Protein AF-A0A941RBM0-F1 (afdb_monomer_lite)

Sequence (111 aa):
MRKLFNLLSICCILVIPITTFAWTYYLQQDLGVQGLVHLCKYSNGKVYTVNAINLCPLSIEDSAQGFGQGQGFLQGEYQDGMTKVCVYDVMGENKAIRLPSTLLCPLNPTF

Foldseek 3Di:
DDDDDDDDDPPPPPPDPPPDDFDKWFFPDFPADDPQWTWTATPVRDIDTDGNVDGDDRIDTPPPPPDLFAKWAFPDWDDDPQKIWTWTDRPNDIDIDIGGPPDDDDRIDGD

Secondary structure (DSSP, 8-state):
-----------------------EEEEEEEEEEETTEEEEEETTS-EEEEETTSPPPSEEETT--S---SB-EEEEEEEETTEEEEEEEETTEEEEEEEETTSPPPSS-B-

pLDDT: mean 77.98, std 15.68, range [38.78, 95.38]

Radius of gyration: 24.15 Å; chains: 1; bounding box: 85×34×56 Å

Structure (mmCIF, N/CA/C/O backbone):
data_AF-A0A941RBM0-F1
#
_entry.id   AF-A0A941RBM0-F1
#
loop_
_atom_site.group_PDB
_atom_site.id
_atom_site.type_symbol
_atom_site.label_atom_id
_atom_site.label_alt_id
_atom_site.label_comp_id
_atom_site.label_asym_id
_atom_site.label_entity_id
_atom_site.label_seq_id
_atom_site.pdbx_PDB_ins_code
_atom_site.Cartn_x
_atom_site.Cartn_y
_atom_site.Cartn_z
_atom_site.occupancy
_atom_site.B_iso_or_equiv
_atom_site.auth_seq_id
_atom_site.auth_comp_id
_atom_site.auth_asym_id
_atom_site.auth_atom_id
_atom_site.pdbx_PDB_model_num
ATOM 1 N N . MET A 1 1 ? 63.982 -3.505 -41.070 1.00 38.78 1 MET A N 1
ATOM 2 C CA . MET A 1 1 ? 63.874 -2.044 -41.282 1.00 38.78 1 MET A CA 1
ATOM 3 C C . MET A 1 1 ? 62.410 -1.674 -41.487 1.00 38.78 1 MET A C 1
ATOM 5 O O . MET A 1 1 ? 61.813 -2.243 -42.381 1.00 38.78 1 MET A O 1
ATOM 9 N N . ARG A 1 2 ? 61.885 -0.788 -40.616 1.00 44.56 2 ARG A N 1
ATOM 10 C CA . ARG A 1 2 ? 60.795 0.216 -40.774 1.00 44.56 2 ARG A CA 1
ATOM 11 C C . ARG A 1 2 ? 59.677 -0.090 -41.806 1.00 44.56 2 ARG A C 1
ATOM 13 O O . ARG A 1 2 ? 59.969 -0.266 -42.976 1.00 44.56 2 ARG A O 1
ATOM 20 N N . LYS A 1 3 ? 58.380 0.006 -41.486 1.00 43.50 3 LYS A N 1
ATOM 21 C CA . LYS A 1 3 ? 57.718 1.155 -40.840 1.00 43.50 3 LYS A CA 1
ATOM 22 C C . LYS A 1 3 ? 56.435 0.738 -40.094 1.00 43.50 3 LYS A C 1
ATOM 24 O O . LYS A 1 3 ? 55.474 0.287 -40.699 1.00 43.50 3 LYS A O 1
ATOM 29 N N . LEU A 1 4 ? 56.446 0.988 -38.785 1.00 49.12 4 LEU A N 1
ATOM 30 C CA . LEU A 1 4 ? 55.301 1.442 -37.992 1.00 49.12 4 LEU A CA 1
ATOM 31 C C . LEU A 1 4 ? 54.849 2.798 -38.566 1.00 49.12 4 LEU A C 1
ATOM 33 O O . LEU A 1 4 ? 55.725 3.642 -38.728 1.00 49.12 4 LEU A O 1
ATOM 37 N N . PHE A 1 5 ? 53.560 3.036 -38.828 1.00 47.84 5 PHE A N 1
ATOM 38 C CA . PHE A 1 5 ? 52.946 4.367 -38.664 1.00 47.84 5 PHE A CA 1
ATOM 39 C C . PHE A 1 5 ? 51.411 4.271 -38.726 1.00 47.84 5 PHE A C 1
ATOM 41 O O . PHE A 1 5 ? 50.836 4.019 -39.777 1.00 47.84 5 PHE A O 1
ATOM 48 N N . ASN A 1 6 ? 50.795 4.441 -37.554 1.00 43.34 6 ASN A N 1
ATOM 49 C CA . ASN A 1 6 ? 49.512 5.094 -37.286 1.00 43.34 6 ASN A CA 1
ATOM 50 C C . ASN A 1 6 ? 48.572 5.354 -38.472 1.00 43.34 6 ASN A C 1
ATOM 52 O O . ASN A 1 6 ? 48.864 6.229 -39.279 1.00 43.34 6 ASN A O 1
ATOM 56 N N . LEU A 1 7 ? 47.356 4.804 -38.424 1.00 48.31 7 LEU A N 1
ATOM 57 C CA . LEU A 1 7 ? 46.173 5.590 -38.775 1.00 48.31 7 LEU A CA 1
ATOM 58 C C . LEU A 1 7 ? 44.980 5.171 -37.902 1.00 48.31 7 LEU A C 1
ATOM 60 O O . LEU A 1 7 ? 44.365 4.131 -38.092 1.00 48.31 7 LEU A O 1
ATOM 64 N N . LEU A 1 8 ? 44.732 6.031 -36.914 1.00 49.03 8 LEU A N 1
ATOM 65 C CA . LEU A 1 8 ? 43.432 6.411 -36.372 1.00 49.03 8 LEU A CA 1
ATOM 66 C C . LEU A 1 8 ? 42.449 5.294 -35.983 1.00 49.03 8 LEU A C 1
ATOM 68 O O . LEU A 1 8 ? 41.574 4.873 -36.732 1.00 49.03 8 LEU A O 1
ATOM 72 N N . SER A 1 9 ? 42.537 4.963 -34.697 1.00 52.38 9 SER A N 1
ATOM 73 C CA . SER A 1 9 ? 41.404 4.652 -33.830 1.00 52.38 9 SER A CA 1
ATOM 74 C C . SER A 1 9 ? 40.201 5.566 -34.126 1.00 52.38 9 SER A C 1
ATOM 76 O O . SER A 1 9 ? 40.163 6.718 -33.701 1.00 52.38 9 SER A O 1
ATOM 78 N N . ILE A 1 10 ? 39.217 5.044 -34.856 1.00 56.81 10 ILE A N 1
ATOM 79 C CA . ILE A 1 10 ? 37.828 5.512 -34.821 1.00 56.81 10 ILE A CA 1
ATOM 80 C C . ILE A 1 10 ? 37.050 4.380 -34.158 1.00 56.81 10 ILE A C 1
ATOM 82 O O . ILE A 1 10 ? 36.358 3.589 -34.792 1.00 56.81 10 ILE A O 1
ATOM 86 N N . CYS A 1 11 ? 37.248 4.243 -32.848 1.00 51.28 11 CYS A N 1
ATOM 87 C CA . CYS A 1 11 ? 36.354 3.457 -32.018 1.00 51.28 11 CYS A CA 1
ATOM 88 C C . CYS A 1 11 ? 35.095 4.313 -31.828 1.00 51.28 11 CYS A C 1
ATOM 90 O O . CYS A 1 11 ? 35.039 5.156 -30.934 1.00 51.28 11 CYS A O 1
ATOM 92 N N . CYS A 1 12 ? 34.121 4.172 -32.732 1.00 53.50 12 CYS A N 1
ATOM 93 C CA . CYS A 1 12 ? 32.765 4.655 -32.500 1.00 53.50 12 CYS A CA 1
ATOM 94 C C . CYS A 1 12 ? 32.243 3.949 -31.248 1.00 53.50 12 CYS A C 1
ATOM 96 O O . CYS A 1 12 ? 31.777 2.812 -31.312 1.00 53.50 12 CYS A O 1
ATO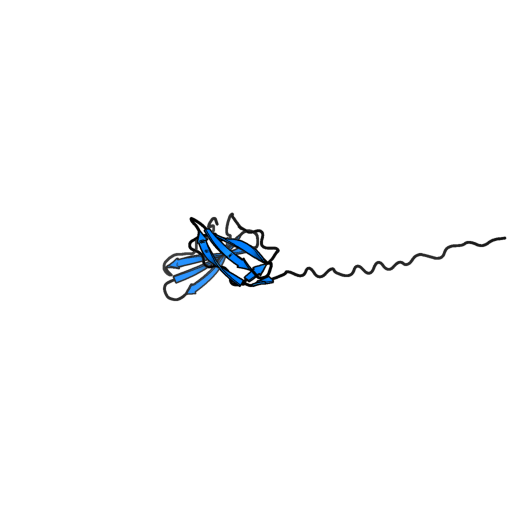M 98 N N . ILE A 1 13 ? 32.352 4.622 -30.104 1.00 61.31 13 ILE A N 1
ATOM 99 C CA . ILE A 1 13 ? 31.659 4.241 -28.881 1.00 61.31 13 ILE A CA 1
ATOM 100 C C . ILE A 1 13 ? 30.171 4.420 -29.189 1.00 61.31 13 ILE A C 1
ATOM 102 O O . ILE A 1 13 ? 29.623 5.516 -29.089 1.00 61.31 13 ILE A O 1
ATOM 106 N N . LEU A 1 14 ? 29.534 3.344 -29.650 1.00 59.69 14 LEU A N 1
ATOM 107 C CA . LEU A 1 14 ? 28.087 3.205 -29.666 1.00 59.69 14 LEU A CA 1
ATOM 108 C C . LEU A 1 14 ? 27.637 3.281 -28.209 1.00 59.69 14 LEU A C 1
ATOM 110 O O . LEU A 1 14 ? 27.713 2.304 -27.466 1.00 59.69 14 LEU A O 1
ATOM 114 N N . VAL A 1 15 ? 27.219 4.471 -27.788 1.00 63.00 15 VAL A N 1
ATOM 115 C CA . VAL A 1 15 ? 26.486 4.662 -26.541 1.00 63.00 15 VAL A CA 1
ATOM 116 C C . VAL A 1 15 ? 25.126 4.006 -26.760 1.00 63.00 15 VAL A C 1
ATOM 118 O O . VAL A 1 15 ? 24.205 4.614 -27.297 1.00 63.00 15 VAL A O 1
ATOM 121 N N . ILE A 1 16 ? 25.030 2.718 -26.439 1.00 67.00 16 ILE A N 1
ATOM 122 C CA . ILE A 1 16 ? 23.753 2.011 -26.412 1.00 67.00 16 ILE A CA 1
ATOM 123 C C . ILE A 1 16 ? 22.958 2.641 -25.260 1.00 67.00 16 ILE A C 1
ATOM 125 O O . ILE A 1 16 ? 23.462 2.649 -24.132 1.00 67.00 16 ILE A O 1
ATOM 129 N N . PRO A 1 17 ? 21.752 3.187 -25.493 1.00 61.69 17 PRO A N 1
ATOM 130 C CA . PRO A 1 17 ? 20.896 3.599 -24.396 1.00 61.69 17 PRO A CA 1
ATOM 131 C C . PRO A 1 17 ? 20.510 2.336 -23.624 1.00 61.69 17 PRO A C 1
ATOM 133 O O . PRO A 1 17 ? 19.759 1.496 -24.116 1.00 61.69 17 PRO A O 1
ATOM 136 N N . ILE A 1 18 ? 21.071 2.174 -22.428 1.00 64.44 18 ILE A N 1
ATOM 137 C CA . ILE A 1 18 ? 20.610 1.178 -21.461 1.00 64.44 18 ILE A CA 1
ATOM 138 C C . ILE A 1 18 ? 19.165 1.546 -21.133 1.00 64.44 18 ILE A C 1
ATOM 140 O O . ILE A 1 18 ? 18.905 2.531 -20.445 1.00 64.44 18 ILE A O 1
ATOM 144 N N . THR A 1 19 ? 18.217 0.796 -21.689 1.00 61.62 19 THR A N 1
ATOM 145 C CA . THR A 1 19 ? 16.803 0.930 -21.358 1.00 61.62 19 THR A CA 1
ATOM 146 C C . THR A 1 19 ? 16.642 0.557 -19.892 1.00 61.62 19 THR A C 1
ATOM 148 O O . THR A 1 19 ? 16.885 -0.584 -19.499 1.00 61.62 19 THR A O 1
ATOM 151 N N . THR A 1 20 ? 16.272 1.526 -19.065 1.00 59.81 20 THR A N 1
ATOM 152 C CA . THR A 1 20 ? 15.900 1.290 -17.673 1.00 59.81 20 THR A CA 1
ATOM 153 C C . THR A 1 20 ? 14.611 0.472 -17.660 1.00 59.81 20 THR A C 1
ATOM 155 O O . THR A 1 20 ? 13.547 0.988 -17.994 1.00 59.81 20 THR A O 1
ATOM 158 N N . PHE A 1 21 ? 14.694 -0.814 -17.322 1.00 65.56 21 PHE A N 1
ATOM 159 C CA . PHE A 1 21 ? 13.511 -1.646 -17.115 1.00 65.56 21 PHE A CA 1
ATOM 160 C C . PHE A 1 21 ? 12.975 -1.385 -15.704 1.00 65.56 21 PHE A C 1
ATOM 162 O O . PHE A 1 21 ? 13.611 -1.765 -14.720 1.00 65.56 21 PHE A O 1
ATOM 169 N N . ALA A 1 22 ? 11.825 -0.718 -15.601 1.00 60.44 22 ALA A N 1
ATOM 170 C CA . ALA A 1 22 ? 11.052 -0.685 -14.365 1.00 60.44 22 ALA A CA 1
ATOM 171 C C . ALA A 1 22 ? 10.392 -2.061 -14.192 1.00 60.44 22 ALA A C 1
ATOM 173 O O . ALA A 1 22 ? 9.519 -2.444 -14.971 1.00 60.44 22 ALA A O 1
ATOM 174 N N . TRP A 1 23 ? 10.862 -2.845 -13.221 1.00 70.44 23 TRP A N 1
ATOM 175 C CA . TRP A 1 23 ? 10.301 -4.164 -12.939 1.00 70.44 23 TRP A CA 1
ATOM 176 C C . TRP A 1 23 ? 9.060 -4.014 -12.065 1.00 70.44 23 TRP A C 1
ATOM 178 O O . TRP A 1 23 ? 9.160 -3.581 -10.918 1.00 70.44 23 TRP A O 1
ATOM 188 N N . THR A 1 24 ? 7.906 -4.382 -12.619 1.00 82.19 24 THR A N 1
ATOM 189 C CA . THR A 1 24 ? 6.635 -4.504 -11.901 1.00 82.19 24 THR A CA 1
ATOM 190 C C . THR A 1 24 ? 6.485 -5.919 -11.345 1.00 82.19 24 THR A C 1
ATOM 192 O O . THR A 1 24 ? 6.616 -6.912 -12.063 1.00 82.19 24 THR A O 1
ATOM 195 N N . TYR A 1 25 ? 6.179 -6.024 -10.056 1.00 86.94 25 TYR A N 1
ATOM 196 C CA . TYR A 1 25 ? 5.904 -7.280 -9.362 1.00 86.94 25 TYR A CA 1
ATOM 197 C C . TYR A 1 25 ? 4.458 -7.331 -8.928 1.00 86.94 25 TYR A C 1
ATOM 199 O O . TYR A 1 25 ? 3.914 -6.327 -8.487 1.00 86.94 25 TYR A O 1
ATOM 207 N N . TYR A 1 26 ? 3.851 -8.508 -9.012 1.00 90.75 26 TYR A N 1
ATOM 208 C CA . TYR A 1 26 ? 2.445 -8.719 -8.694 1.00 90.75 26 TYR A CA 1
ATOM 209 C C . TYR A 1 26 ? 2.285 -9.368 -7.324 1.00 90.75 26 TYR A C 1
ATOM 211 O O . TYR A 1 26 ? 3.157 -10.119 -6.872 1.00 90.75 26 TYR A O 1
ATOM 219 N N . LEU A 1 27 ? 1.172 -9.063 -6.661 1.00 92.94 27 LEU A N 1
ATOM 220 C CA . LEU A 1 27 ? 0.807 -9.663 -5.389 1.00 92.94 27 LEU A CA 1
ATOM 221 C C . LEU A 1 27 ? 0.630 -11.165 -5.584 1.00 92.94 27 LEU A C 1
ATOM 223 O O . LEU A 1 27 ? -0.186 -11.620 -6.382 1.00 92.94 27 LEU A O 1
ATOM 227 N N . GLN A 1 28 ? 1.412 -11.933 -4.844 1.00 95.38 28 GLN A N 1
ATOM 228 C CA . GLN A 1 28 ? 1.348 -13.384 -4.846 1.00 95.38 28 GLN A CA 1
ATOM 229 C C . GLN A 1 28 ? 0.504 -13.888 -3.679 1.00 95.38 28 GLN A C 1
ATOM 231 O O . GLN A 1 28 ? -0.234 -14.860 -3.826 1.00 95.38 28 GLN A O 1
ATOM 236 N N . GLN A 1 29 ? 0.632 -13.255 -2.512 1.00 95.38 29 GLN A N 1
ATOM 237 C CA . GLN A 1 29 ? -0.089 -13.669 -1.319 1.00 95.38 29 GLN A CA 1
ATOM 238 C C . GLN A 1 29 ? -0.286 -12.498 -0.357 1.00 95.38 29 GLN A C 1
ATOM 240 O O . GLN A 1 29 ? 0.669 -11.819 0.017 1.00 95.38 29 GLN A O 1
ATOM 245 N N . ASP A 1 30 ? -1.527 -12.321 0.077 1.00 93.31 30 ASP A N 1
ATOM 246 C CA . ASP A 1 30 ? -1.878 -11.503 1.230 1.00 93.31 30 ASP A CA 1
ATOM 247 C C . ASP A 1 30 ? -1.644 -12.340 2.504 1.00 93.31 30 ASP A C 1
ATOM 249 O O . ASP A 1 30 ? -2.191 -13.437 2.652 1.00 93.31 30 ASP A O 1
ATOM 253 N N . LEU A 1 31 ? -0.742 -11.879 3.374 1.00 93.50 31 LEU A N 1
ATOM 254 C CA . LEU A 1 31 ? -0.364 -12.562 4.617 1.00 93.50 31 LEU A CA 1
ATOM 255 C C . LEU A 1 31 ? -1.140 -12.028 5.834 1.00 93.50 31 LEU A C 1
ATOM 257 O O . LEU A 1 31 ? -0.915 -12.501 6.952 1.00 93.50 31 LEU A O 1
ATOM 261 N N . GLY A 1 32 ? -2.053 -11.078 5.630 1.00 90.38 32 GLY A N 1
ATOM 262 C CA . GLY A 1 32 ? -2.892 -10.500 6.664 1.00 90.38 32 GLY A CA 1
ATOM 263 C C . GLY A 1 32 ? -2.190 -9.471 7.550 1.00 90.38 32 GLY A C 1
ATOM 264 O O . GLY A 1 32 ? -1.016 -9.117 7.387 1.00 90.38 32 GLY A O 1
ATOM 265 N N . VAL A 1 33 ? -2.953 -8.968 8.518 1.00 92.00 33 VAL A N 1
ATOM 266 C CA . VAL A 1 33 ? -2.511 -7.937 9.460 1.00 92.00 33 VAL A CA 1
ATOM 267 C C . VAL A 1 33 ? -1.785 -8.566 10.648 1.00 92.00 33 VAL A C 1
ATOM 269 O O . VAL A 1 33 ? -2.312 -9.449 11.324 1.00 92.00 33 VAL A O 1
ATOM 272 N N . GLN A 1 34 ? -0.585 -8.063 10.938 1.00 87.25 34 GLN A N 1
ATOM 273 C CA . GLN A 1 34 ? 0.198 -8.379 12.128 1.00 87.25 34 GLN A CA 1
ATOM 274 C C . GLN A 1 34 ? 0.474 -7.094 12.916 1.00 87.25 34 GLN A C 1
ATOM 276 O O . GLN A 1 34 ? 1.357 -6.302 12.586 1.00 87.25 34 GLN A O 1
ATOM 281 N N . GLY A 1 35 ? -0.302 -6.870 13.977 1.00 88.44 35 GLY A N 1
ATOM 282 C CA . GLY A 1 35 ? -0.206 -5.651 14.778 1.00 88.44 35 GLY A CA 1
ATOM 283 C C . GLY A 1 35 ? -0.667 -4.419 13.996 1.00 88.44 35 GLY A C 1
ATOM 284 O O . GLY A 1 35 ? -1.838 -4.314 13.648 1.00 88.44 35 GLY A O 1
ATOM 285 N N . LEU A 1 36 ? 0.249 -3.479 13.744 1.00 82.56 36 LEU A N 1
ATOM 286 C CA . LEU A 1 36 ? -0.031 -2.208 13.055 1.00 82.56 36 LEU A CA 1
ATOM 287 C C . LEU A 1 36 ? 0.275 -2.239 11.550 1.00 82.56 36 LEU A C 1
ATOM 289 O O . LEU A 1 36 ? 0.132 -1.220 10.871 1.00 82.56 36 LEU A O 1
ATOM 293 N N . VAL A 1 37 ? 0.685 -3.392 11.018 1.00 81.88 37 VAL A N 1
ATOM 294 C CA . VAL A 1 37 ? 1.062 -3.543 9.610 1.00 81.88 37 VAL A CA 1
ATOM 295 C C . VAL A 1 37 ? 0.326 -4.697 8.945 1.00 81.88 37 VAL A C 1
ATOM 297 O O . VAL A 1 37 ? 0.014 -5.700 9.579 1.00 81.88 37 VAL A O 1
ATOM 300 N N . HIS A 1 38 ? 0.080 -4.557 7.650 1.00 89.62 38 HIS A N 1
ATOM 301 C CA . HIS A 1 38 ? -0.430 -5.598 6.770 1.00 89.62 38 HIS A CA 1
ATOM 302 C C . HIS A 1 38 ? 0.729 -6.137 5.925 1.00 89.62 38 HIS A C 1
ATOM 304 O O . HIS A 1 38 ? 1.488 -5.355 5.347 1.00 89.62 38 HIS A O 1
ATOM 310 N N . LEU A 1 39 ? 0.907 -7.456 5.898 1.00 90.06 39 LEU A N 1
ATOM 311 C CA . LEU A 1 39 ? 2.012 -8.121 5.214 1.00 90.06 39 LEU A CA 1
ATOM 312 C C . LEU A 1 39 ? 1.597 -8.634 3.831 1.00 90.06 39 LEU A C 1
ATOM 314 O O . LEU A 1 39 ? 0.615 -9.356 3.693 1.00 90.06 39 LEU A O 1
ATOM 318 N N . CYS A 1 40 ? 2.393 -8.316 2.811 1.00 92.81 40 CYS A N 1
ATOM 319 C CA . CYS A 1 40 ? 2.076 -8.592 1.411 1.00 92.81 40 CYS A CA 1
ATOM 320 C C . CYS A 1 40 ? 3.268 -9.233 0.701 1.00 92.81 40 CYS A C 1
ATOM 322 O O . CYS A 1 40 ? 4.336 -8.627 0.613 1.00 92.81 40 CYS A O 1
ATOM 324 N N . LYS A 1 41 ? 3.109 -10.444 0.170 1.00 93.69 41 LYS A N 1
ATOM 325 C CA . LYS A 1 41 ? 4.154 -11.166 -0.567 1.00 93.69 41 LYS A CA 1
ATOM 326 C C . LYS A 1 41 ? 3.975 -10.986 -2.069 1.00 93.69 41 LYS A C 1
ATOM 328 O O . LYS A 1 41 ? 2.894 -11.255 -2.588 1.00 93.69 41 LYS A O 1
ATOM 333 N N . TYR A 1 42 ? 5.044 -10.619 -2.768 1.00 91.94 42 TYR A N 1
ATOM 334 C CA . TYR A 1 42 ? 5.024 -10.365 -4.212 1.00 91.94 42 TYR A CA 1
ATOM 335 C C . TYR A 1 42 ? 5.860 -11.376 -4.996 1.00 91.94 42 TYR A C 1
ATOM 337 O O . TYR A 1 42 ? 6.629 -12.155 -4.429 1.00 91.94 42 TYR A O 1
ATOM 345 N N . SER A 1 43 ? 5.719 -11.340 -6.319 1.00 91.44 43 SER A N 1
ATOM 346 C CA . SER A 1 43 ? 6.403 -12.230 -7.261 1.00 91.44 43 SER A CA 1
ATOM 347 C C . SER A 1 43 ? 7.928 -12.093 -7.295 1.00 91.44 43 SER A C 1
ATOM 349 O O . SER A 1 43 ? 8.603 -12.999 -7.776 1.00 91.44 43 SER A O 1
ATOM 351 N N . ASN A 1 44 ? 8.492 -11.020 -6.728 1.00 85.19 44 ASN A N 1
ATOM 352 C CA . ASN A 1 44 ? 9.932 -10.916 -6.462 1.00 85.19 44 ASN A CA 1
ATOM 353 C C . ASN A 1 44 ? 10.392 -11.725 -5.235 1.00 85.19 44 ASN A C 1
ATOM 355 O O . ASN A 1 44 ? 11.561 -11.667 -4.859 1.00 85.19 44 ASN A O 1
ATOM 359 N N . GLY A 1 45 ? 9.480 -12.441 -4.574 1.00 86.50 45 GLY A N 1
ATOM 360 C CA . GLY A 1 45 ? 9.758 -13.245 -3.388 1.00 86.50 45 GLY A CA 1
ATOM 361 C C . GLY A 1 45 ? 9.897 -12.443 -2.092 1.00 86.50 45 GLY A C 1
ATOM 362 O O . GLY A 1 45 ? 10.087 -13.053 -1.039 1.00 86.50 45 GLY A O 1
ATOM 363 N N . LYS A 1 46 ? 9.784 -11.109 -2.133 1.00 85.44 46 LYS A N 1
ATOM 364 C CA . LYS A 1 46 ? 9.872 -10.242 -0.950 1.00 85.44 46 LYS A CA 1
ATOM 365 C C . LYS A 1 46 ? 8.495 -10.049 -0.303 1.00 85.44 46 LYS A C 1
ATOM 367 O O . LYS A 1 46 ? 7.455 -10.146 -0.958 1.00 85.44 46 LYS A O 1
ATOM 372 N N . VAL A 1 47 ? 8.510 -9.753 0.998 1.00 87.25 47 VAL A N 1
ATOM 373 C CA . VAL A 1 47 ? 7.330 -9.359 1.780 1.00 87.25 47 VAL A CA 1
ATOM 374 C C . VAL A 1 47 ? 7.429 -7.873 2.096 1.00 87.25 47 VAL A C 1
ATOM 376 O O . VAL A 1 47 ? 8.437 -7.426 2.639 1.00 87.25 47 VAL A O 1
ATOM 379 N N . TYR A 1 48 ? 6.384 -7.125 1.765 1.00 84.06 48 TYR A N 1
ATOM 380 C CA . TYR A 1 48 ? 6.267 -5.696 2.018 1.00 84.06 48 TYR A CA 1
ATOM 381 C C . TYR A 1 48 ? 5.223 -5.447 3.097 1.00 84.06 48 TYR A C 1
ATOM 383 O O . TYR A 1 48 ? 4.216 -6.151 3.184 1.00 84.06 48 TYR A O 1
ATOM 391 N N . THR A 1 49 ? 5.478 -4.433 3.910 1.00 86.25 49 THR A N 1
ATOM 392 C CA . THR A 1 49 ? 4.570 -3.942 4.939 1.00 86.25 49 THR A CA 1
ATOM 393 C C . THR A 1 49 ? 3.807 -2.739 4.403 1.00 86.25 49 THR A C 1
ATOM 395 O O . THR A 1 49 ? 4.394 -1.783 3.902 1.00 86.25 49 THR A O 1
ATOM 398 N N . VAL A 1 50 ? 2.488 -2.766 4.537 1.00 82.69 50 VAL A N 1
ATOM 399 C CA . VAL A 1 50 ? 1.639 -1.579 4.394 1.00 82.69 50 VAL A CA 1
ATOM 400 C C . VAL A 1 50 ? 0.931 -1.311 5.719 1.00 82.69 50 VAL A C 1
ATOM 402 O O . VAL A 1 50 ? 1.039 -2.094 6.663 1.00 82.69 50 VAL A O 1
ATOM 405 N N . ASN A 1 51 ? 0.242 -0.179 5.839 1.00 79.06 51 ASN A N 1
ATOM 406 C CA . ASN A 1 51 ? -0.538 0.110 7.042 1.00 79.06 51 ASN A CA 1
ATOM 407 C C . ASN A 1 51 ? -1.611 -0.975 7.262 1.00 79.06 51 ASN A C 1
ATOM 409 O O . ASN A 1 51 ? -2.221 -1.418 6.292 1.00 79.06 51 ASN A O 1
ATOM 413 N N . ALA A 1 52 ? -1.872 -1.363 8.515 1.00 78.12 52 ALA A N 1
ATOM 414 C CA . ALA A 1 52 ? -2.888 -2.359 8.872 1.00 78.12 52 ALA A CA 1
ATOM 415 C C . ALA A 1 52 ? -4.286 -2.102 8.278 1.00 78.12 52 ALA A C 1
ATOM 417 O O . ALA A 1 52 ? -5.026 -3.055 8.053 1.00 78.12 52 ALA A O 1
ATOM 418 N N . ILE A 1 53 ? -4.661 -0.843 8.029 1.00 78.81 53 ILE A N 1
ATOM 419 C CA . ILE A 1 53 ? -5.979 -0.506 7.458 1.00 78.81 53 ILE A CA 1
ATOM 420 C C . ILE A 1 53 ? -6.025 -0.596 5.927 1.00 78.81 53 ILE A C 1
ATOM 422 O O . ILE A 1 53 ? -7.104 -0.542 5.341 1.00 78.81 53 ILE A O 1
ATOM 426 N N . ASN A 1 54 ? -4.867 -0.698 5.273 1.00 72.62 54 ASN A N 1
ATOM 427 C CA . ASN A 1 54 ? -4.762 -0.742 3.820 1.00 72.62 54 ASN A CA 1
ATOM 428 C C . ASN A 1 54 ? -4.675 -2.192 3.345 1.00 72.62 54 ASN A C 1
ATOM 430 O O . ASN A 1 54 ? -4.040 -3.022 3.989 1.00 72.62 54 ASN A O 1
ATOM 434 N N . LEU A 1 55 ? -5.289 -2.496 2.199 1.00 83.81 55 LEU A N 1
ATOM 435 C CA . LEU A 1 55 ? -5.098 -3.781 1.526 1.00 83.81 55 LEU A CA 1
ATOM 436 C C . LEU A 1 55 ? -3.739 -3.832 0.825 1.00 83.81 55 LEU A C 1
ATOM 438 O O . LEU A 1 55 ? -3.165 -2.796 0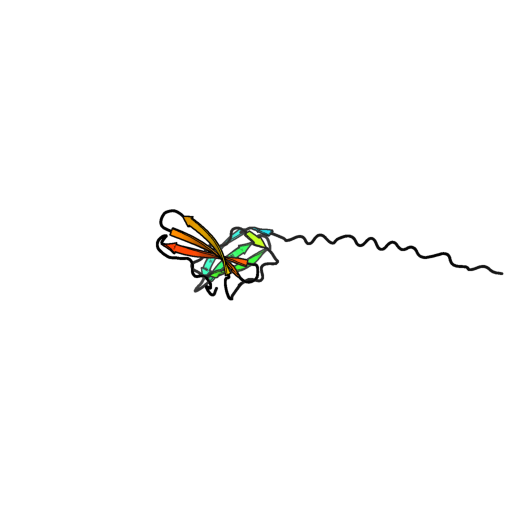.478 1.00 83.81 55 LEU A O 1
ATOM 442 N N . CYS A 1 56 ? -3.267 -5.048 0.561 1.00 86.25 56 CYS A N 1
ATOM 443 C CA . CYS A 1 56 ? -2.104 -5.270 -0.279 1.00 86.25 56 CYS A CA 1
ATOM 444 C C . CYS A 1 56 ? -2.320 -4.724 -1.703 1.00 86.25 56 CYS A C 1
ATOM 446 O O . CYS A 1 56 ? -3.274 -5.130 -2.374 1.00 86.25 56 CYS A O 1
ATOM 448 N N . PRO A 1 57 ? -1.438 -3.834 -2.195 1.00 84.81 57 PRO A N 1
ATOM 449 C CA . PRO A 1 57 ? -1.422 -3.446 -3.599 1.00 84.81 57 PRO A CA 1
ATOM 450 C C . PRO A 1 57 ? -1.316 -4.669 -4.512 1.00 84.81 57 PRO A C 1
ATOM 452 O O . PRO A 1 57 ? -0.587 -5.611 -4.219 1.00 84.81 57 PRO A O 1
ATOM 455 N N . LEU A 1 58 ? -2.015 -4.652 -5.648 1.00 86.50 58 LEU A N 1
ATOM 456 C CA . LEU A 1 58 ? -1.951 -5.755 -6.615 1.00 86.50 58 LEU A CA 1
ATOM 457 C C . LEU A 1 58 ? -0.601 -5.827 -7.336 1.00 86.50 58 LEU A C 1
ATOM 459 O O . LEU A 1 58 ? -0.226 -6.892 -7.825 1.00 86.50 58 LEU A O 1
ATOM 463 N N . SER A 1 59 ? 0.131 -4.716 -7.390 1.00 85.19 59 SER A N 1
ATOM 464 C CA . SER A 1 59 ? 1.475 -4.660 -7.943 1.00 85.19 59 SER A CA 1
ATOM 465 C C . SER A 1 59 ? 2.310 -3.540 -7.331 1.00 85.19 59 SER A C 1
ATOM 467 O O . SER A 1 59 ? 1.765 -2.531 -6.884 1.00 85.19 59 SER A O 1
ATOM 469 N N . ILE A 1 60 ? 3.629 -3.714 -7.351 1.00 82.25 60 ILE A N 1
ATOM 470 C CA . ILE A 1 60 ? 4.642 -2.754 -6.894 1.00 82.25 60 ILE A CA 1
ATOM 471 C C . ILE A 1 60 ? 5.796 -2.697 -7.899 1.00 82.25 60 ILE A C 1
ATOM 473 O O . ILE A 1 60 ? 5.955 -3.611 -8.704 1.00 82.25 60 ILE A O 1
ATOM 477 N N . GLU A 1 61 ? 6.640 -1.677 -7.821 1.00 80.12 61 GLU A N 1
ATOM 478 C CA . GLU A 1 61 ? 7.854 -1.560 -8.638 1.00 80.12 61 GLU A CA 1
ATOM 479 C C . GLU A 1 61 ? 9.102 -1.733 -7.751 1.00 80.12 61 GLU A C 1
ATOM 481 O O . GLU A 1 61 ? 9.084 -1.296 -6.604 1.00 80.12 61 GLU A O 1
ATOM 486 N N . ASP A 1 62 ? 10.200 -2.356 -8.218 1.00 57.81 62 ASP A N 1
ATOM 487 C CA . ASP A 1 62 ? 11.441 -2.480 -7.393 1.00 57.81 62 ASP A CA 1
ATOM 488 C C . ASP A 1 62 ? 12.111 -1.121 -7.116 1.00 57.81 62 ASP A C 1
ATOM 490 O O . ASP A 1 62 ? 12.992 -1.025 -6.263 1.00 57.81 62 ASP A O 1
ATOM 494 N N . SER A 1 63 ? 11.692 -0.073 -7.833 1.00 54.25 63 SER A N 1
AT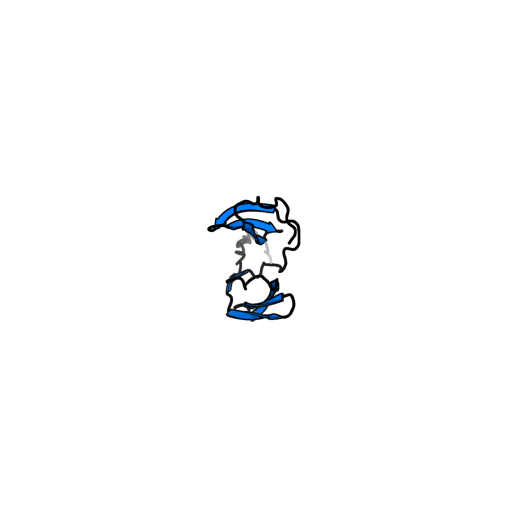OM 495 C CA . SER A 1 63 ? 12.054 1.322 -7.565 1.00 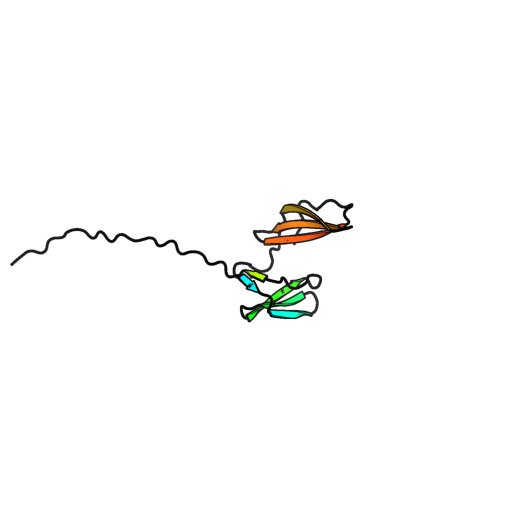54.25 63 SER A CA 1
ATOM 496 C C . SER A 1 63 ? 11.185 1.972 -6.486 1.00 54.25 63 SER A C 1
ATOM 498 O O . SER A 1 63 ? 11.499 3.083 -6.063 1.00 54.25 63 SER A O 1
ATOM 500 N N . ALA A 1 64 ? 10.135 1.296 -6.009 1.00 50.47 64 ALA A N 1
ATOM 501 C CA . ALA A 1 64 ? 9.358 1.746 -4.866 1.00 50.47 64 ALA A CA 1
ATOM 502 C C . ALA A 1 64 ? 10.195 1.523 -3.603 1.00 50.47 64 ALA A C 1
ATOM 504 O O . ALA A 1 64 ? 10.184 0.456 -2.976 1.00 50.47 64 ALA A O 1
ATOM 505 N N . GLN A 1 65 ? 10.976 2.544 -3.254 1.00 48.34 65 GLN A N 1
ATOM 506 C CA . GLN A 1 65 ? 11.410 2.741 -1.883 1.00 48.34 65 GLN A CA 1
ATOM 507 C C . GLN A 1 65 ? 10.145 2.780 -1.037 1.00 48.34 65 GLN A C 1
ATOM 509 O O . GLN A 1 65 ? 9.423 3.769 -1.024 1.00 48.34 65 GLN A O 1
ATOM 514 N N . GLY A 1 66 ? 9.870 1.659 -0.371 1.00 52.25 66 GLY A N 1
ATOM 515 C CA . GLY A 1 66 ? 8.780 1.572 0.576 1.00 52.25 66 GLY A CA 1
ATOM 516 C C . GLY A 1 66 ? 8.785 2.790 1.494 1.00 52.25 66 GLY A C 1
ATOM 517 O O . GLY A 1 66 ? 9.833 3.208 1.985 1.00 52.25 66 GLY A O 1
ATOM 518 N N . PHE A 1 67 ? 7.576 3.290 1.726 1.00 55.03 67 PHE A N 1
ATOM 519 C CA . PHE A 1 67 ? 7.260 4.426 2.576 1.00 55.03 67 PHE A CA 1
ATOM 520 C C . PHE A 1 67 ? 7.721 5.761 1.994 1.00 55.03 67 PHE A C 1
ATOM 522 O O . PHE A 1 67 ? 8.611 6.409 2.541 1.00 55.03 67 PHE A O 1
ATOM 529 N N . GLY A 1 68 ? 7.009 6.244 0.969 1.00 53.34 68 GLY A N 1
ATOM 530 C CA . GLY A 1 68 ? 6.771 7.678 0.805 1.00 53.34 68 GLY A CA 1
ATOM 531 C C . GLY A 1 68 ? 6.108 8.234 2.068 1.00 53.34 68 GLY A C 1
ATOM 532 O O . GLY A 1 68 ? 4.894 8.424 2.107 1.00 53.34 68 GLY A O 1
ATOM 533 N N . GLN A 1 69 ? 6.899 8.388 3.129 1.00 58.00 69 GLN A N 1
ATOM 534 C CA . GLN A 1 69 ? 6.577 9.202 4.281 1.00 58.00 69 GLN A CA 1
ATOM 535 C C . GLN A 1 69 ? 7.001 10.614 3.944 1.00 58.00 69 GLN A C 1
ATOM 537 O O . GLN A 1 69 ? 8.126 10.850 3.496 1.00 58.00 69 GLN A O 1
ATOM 542 N N . GLY A 1 70 ? 6.102 11.558 4.148 1.00 69.81 70 GLY A N 1
ATOM 543 C CA . GLY A 1 70 ? 6.383 12.935 3.794 1.00 69.81 70 GLY A CA 1
ATOM 544 C C . GLY A 1 70 ? 5.154 13.693 3.358 1.00 69.81 70 GLY A C 1
ATOM 545 O O . GLY A 1 70 ? 4.013 13.266 3.538 1.00 69.81 70 GLY A O 1
ATOM 546 N N . GLN A 1 71 ? 5.420 14.871 2.813 1.00 83.69 71 GLN A N 1
ATOM 547 C CA . GLN A 1 71 ? 4.388 15.785 2.375 1.00 83.69 71 GLN A CA 1
ATOM 548 C C . GLN A 1 71 ? 3.769 15.275 1.073 1.00 83.69 71 GLN A C 1
ATOM 550 O O . GLN A 1 71 ? 4.447 15.209 0.050 1.00 83.69 71 GLN A O 1
ATOM 555 N N . GLY A 1 72 ? 2.485 14.932 1.112 1.00 85.31 72 GLY A N 1
ATOM 556 C CA . GLY A 1 72 ? 1.713 14.655 -0.087 1.00 85.31 72 GLY A CA 1
ATOM 557 C C . GLY A 1 72 ? 1.261 15.934 -0.767 1.00 85.31 72 GLY A C 1
ATOM 558 O O . GLY A 1 72 ? 0.822 16.872 -0.097 1.00 85.31 72 GLY A O 1
ATOM 559 N N . PHE A 1 73 ? 1.355 15.940 -2.094 1.00 87.19 73 PHE A N 1
ATOM 560 C CA . PHE A 1 73 ? 0.891 17.011 -2.969 1.00 87.19 73 PHE A CA 1
ATOM 561 C C . PHE A 1 73 ? -0.313 16.524 -3.765 1.00 87.19 73 PHE A C 1
ATOM 563 O O . PHE A 1 73 ? -0.231 15.506 -4.452 1.00 87.19 73 PHE A O 1
ATOM 570 N N . LEU A 1 74 ? -1.447 17.217 -3.640 1.00 89.00 74 LEU A N 1
ATOM 571 C CA . LEU A 1 74 ? -2.689 16.824 -4.305 1.00 89.00 74 LEU A CA 1
ATOM 572 C C . LEU A 1 74 ? -2.514 16.851 -5.830 1.00 89.00 74 LEU A C 1
ATOM 574 O O . LEU A 1 74 ? -2.247 17.903 -6.405 1.00 89.00 74 LEU A O 1
ATOM 578 N N . GLN A 1 75 ? -2.710 15.700 -6.469 1.00 91.56 75 GLN A N 1
ATOM 579 C CA . GLN A 1 75 ? -2.673 15.555 -7.927 1.00 91.56 75 GLN A CA 1
ATOM 580 C C . GLN A 1 75 ? -4.073 15.590 -8.537 1.00 91.56 75 GLN A C 1
ATOM 582 O O . GLN A 1 75 ? -4.268 16.062 -9.655 1.00 91.56 75 GLN A O 1
ATOM 587 N N . GLY A 1 76 ? -5.072 15.108 -7.800 1.00 88.94 76 GLY A N 1
ATOM 588 C CA . GLY A 1 76 ? -6.449 15.125 -8.262 1.00 88.94 76 GLY A CA 1
ATOM 589 C C . GLY A 1 76 ? -7.401 14.431 -7.306 1.00 88.94 76 GLY A C 1
ATOM 590 O O . GLY A 1 76 ? -7.002 13.822 -6.315 1.00 88.94 76 GLY A O 1
ATOM 591 N N . GLU A 1 77 ? -8.685 14.523 -7.621 1.00 93.44 77 GLU A N 1
ATOM 592 C CA . GLU A 1 77 ? -9.746 13.891 -6.853 1.00 93.44 77 GLU A CA 1
ATOM 593 C C . GLU A 1 77 ? -10.841 13.357 -7.775 1.00 93.44 77 GLU A C 1
ATOM 595 O O . GLU A 1 77 ? -11.106 13.921 -8.837 1.00 93.44 77 GLU A O 1
ATOM 600 N N . TYR A 1 78 ? -11.490 12.270 -7.365 1.00 91.94 78 TYR A N 1
ATOM 601 C CA . TYR A 1 78 ? -12.657 11.730 -8.057 1.00 91.94 78 TYR A CA 1
ATOM 602 C C . TYR A 1 78 ? -13.714 11.245 -7.065 1.00 91.94 78 TYR A C 1
ATOM 604 O O . TYR A 1 78 ? -13.411 10.868 -5.932 1.00 91.94 78 TYR A O 1
ATOM 612 N N . GLN A 1 79 ? -14.976 11.287 -7.487 1.00 93.56 79 GLN A N 1
ATOM 613 C CA . GLN A 1 79 ? -16.100 10.794 -6.693 1.00 93.56 79 GLN A CA 1
ATOM 614 C C . GLN A 1 79 ? -16.241 9.277 -6.854 1.00 93.56 79 GLN A C 1
ATOM 616 O O . GLN A 1 79 ? -16.151 8.748 -7.960 1.00 93.56 79 GLN A O 1
ATOM 621 N N . ASP A 1 80 ? -16.502 8.603 -5.742 1.00 88.00 80 ASP A N 1
ATOM 622 C CA . ASP A 1 80 ? -16.749 7.170 -5.616 1.00 88.00 80 ASP A CA 1
ATOM 623 C C . ASP A 1 80 ? -17.981 6.968 -4.715 1.00 88.00 80 ASP A C 1
ATOM 625 O O . ASP A 1 80 ? -17.899 6.846 -3.486 1.00 88.00 80 ASP A O 1
ATOM 629 N N . GLY A 1 81 ? -19.160 7.055 -5.337 1.00 91.50 81 GLY A N 1
ATOM 630 C CA . GLY A 1 81 ? -20.451 6.997 -4.654 1.00 91.50 81 GLY A CA 1
ATOM 631 C C . GLY A 1 81 ? -20.664 8.169 -3.690 1.00 91.50 81 GLY A C 1
ATOM 632 O O . GLY A 1 81 ? -20.749 9.318 -4.110 1.00 91.50 81 GLY A O 1
ATOM 633 N N . MET A 1 82 ? -20.773 7.863 -2.391 1.00 91.56 82 MET A N 1
ATOM 634 C CA . MET A 1 82 ? -20.889 8.854 -1.302 1.00 91.56 82 MET A CA 1
ATOM 635 C C . MET A 1 82 ? -19.530 9.253 -0.703 1.00 91.56 82 MET A C 1
ATOM 637 O O . MET A 1 82 ? -19.460 9.912 0.341 1.00 91.56 82 MET A O 1
ATOM 641 N N . THR A 1 83 ? -18.444 8.820 -1.336 1.00 89.81 83 THR A N 1
ATOM 642 C CA . THR A 1 83 ? -17.080 9.150 -0.940 1.00 89.81 83 THR A CA 1
ATOM 643 C C . THR A 1 83 ? -16.340 9.827 -2.084 1.00 89.81 83 THR A C 1
ATOM 645 O O . THR A 1 83 ? -16.733 9.737 -3.241 1.00 89.81 83 THR A O 1
ATOM 648 N N . LYS A 1 84 ? -15.259 10.522 -1.758 1.00 94.19 84 LYS 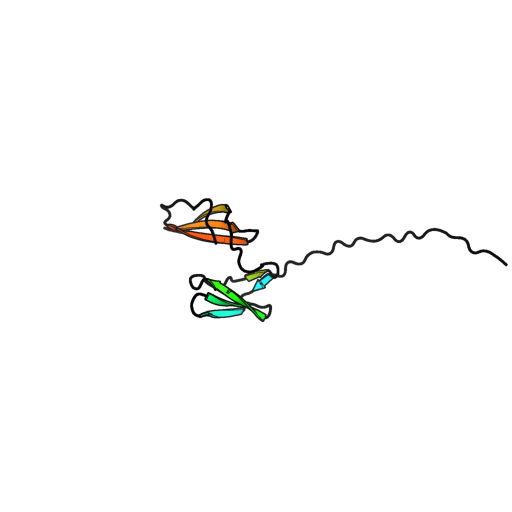A N 1
ATOM 649 C CA . LYS A 1 84 ? -14.299 11.103 -2.683 1.00 94.19 84 LYS A CA 1
ATOM 650 C C . LYS A 1 84 ? -12.940 10.480 -2.404 1.00 94.19 84 LYS A C 1
ATOM 652 O O . LYS A 1 84 ? -12.547 10.341 -1.244 1.00 94.19 84 LYS A O 1
ATOM 657 N N . VAL A 1 85 ? -12.226 10.120 -3.460 1.00 91.88 85 VAL A N 1
ATOM 658 C CA . VAL A 1 85 ? -10.841 9.663 -3.386 1.00 91.88 85 VAL A CA 1
ATOM 659 C C . VAL A 1 85 ? -9.936 10.805 -3.824 1.00 91.88 85 VAL A C 1
ATOM 661 O O . VAL A 1 85 ? -10.072 11.327 -4.927 1.00 91.88 85 VAL A O 1
ATOM 664 N N . CYS A 1 86 ? -9.024 11.183 -2.939 1.00 92.56 86 CYS A N 1
ATOM 665 C CA . CYS A 1 86 ? -8.012 12.210 -3.135 1.00 92.56 86 CYS A CA 1
ATOM 666 C C . CYS A 1 86 ? -6.681 11.524 -3.431 1.00 92.56 86 CYS A C 1
ATOM 668 O O . CYS A 1 86 ? -6.222 10.738 -2.602 1.00 92.56 86 CYS A O 1
ATOM 670 N N . VAL A 1 87 ? -6.074 11.800 -4.581 1.00 92.19 87 VAL A N 1
ATOM 671 C CA . VAL A 1 87 ? -4.806 11.199 -5.013 1.00 92.19 87 VAL A CA 1
ATOM 672 C C . VAL A 1 87 ? -3.678 12.205 -4.825 1.00 92.19 87 VAL A C 1
ATOM 674 O O . VAL A 1 87 ? -3.783 13.356 -5.249 1.00 92.19 87 VAL A O 1
ATOM 677 N N . TYR A 1 88 ? -2.599 11.755 -4.199 1.00 88.75 88 TYR A N 1
ATOM 678 C CA . TYR A 1 88 ? -1.440 12.552 -3.831 1.00 88.75 88 TYR A CA 1
ATOM 679 C C . TYR A 1 88 ? -0.174 11.943 -4.393 1.00 88.75 88 TYR A C 1
ATOM 681 O O . TYR A 1 88 ? -0.008 10.728 -4.346 1.00 88.75 88 TYR A O 1
ATOM 689 N N . ASP A 1 89 ? 0.734 12.801 -4.833 1.00 85.00 89 ASP A N 1
ATOM 690 C CA . ASP A 1 89 ? 2.121 12.431 -5.062 1.00 85.00 89 ASP A CA 1
ATOM 691 C C . ASP A 1 89 ? 2.918 12.659 -3.775 1.00 85.00 89 ASP A C 1
ATOM 693 O O . ASP A 1 89 ? 2.908 13.757 -3.207 1.00 85.00 89 ASP A O 1
ATOM 697 N N . VAL A 1 90 ? 3.584 11.612 -3.301 1.00 84.56 90 VAL A N 1
ATOM 698 C CA . VAL A 1 90 ? 4.479 11.640 -2.149 1.00 84.56 90 VAL A CA 1
ATOM 699 C C . VAL A 1 90 ? 5.848 11.172 -2.615 1.00 84.56 90 VAL A C 1
ATOM 701 O O . VAL A 1 90 ? 6.126 9.978 -2.667 1.00 84.56 90 VAL A O 1
ATOM 704 N N . MET A 1 91 ? 6.705 12.131 -2.968 1.00 80.62 91 MET A N 1
ATOM 705 C CA . MET A 1 91 ? 8.074 11.873 -3.436 1.00 80.62 91 MET A CA 1
ATOM 706 C C . MET A 1 91 ? 8.158 10.896 -4.627 1.00 80.62 91 MET A C 1
ATOM 708 O O . MET A 1 91 ? 9.093 10.102 -4.711 1.00 80.62 91 MET A O 1
ATOM 712 N N . GLY A 1 92 ? 7.205 10.960 -5.559 1.00 71.25 92 GLY A N 1
ATOM 713 C CA . GLY A 1 92 ? 7.129 10.080 -6.726 1.00 71.25 92 GLY A CA 1
ATOM 714 C C . GLY A 1 92 ? 6.234 8.854 -6.529 1.00 71.25 92 GLY A C 1
ATOM 715 O O . GLY A 1 92 ? 6.063 8.081 -7.470 1.00 71.25 92 GLY A O 1
ATOM 716 N N . GLU A 1 93 ? 5.648 8.664 -5.342 1.00 75.38 93 GLU A N 1
ATOM 717 C CA . GLU A 1 93 ? 4.669 7.608 -5.079 1.00 75.38 93 GLU A CA 1
ATOM 718 C C . GLU A 1 93 ? 3.238 8.150 -5.041 1.00 75.38 93 GLU A C 1
ATOM 720 O O . GLU A 1 93 ? 2.921 9.065 -4.282 1.00 75.38 93 GLU A O 1
ATOM 725 N N . ASN A 1 94 ? 2.323 7.497 -5.760 1.00 80.94 94 ASN A N 1
ATOM 726 C CA . ASN A 1 94 ? 0.899 7.804 -5.650 1.00 80.94 94 ASN A CA 1
ATOM 727 C C . ASN A 1 94 ? 0.307 7.210 -4.360 1.00 80.94 94 ASN A C 1
ATOM 729 O O . ASN A 1 94 ? 0.250 5.988 -4.185 1.00 80.94 94 ASN A O 1
ATOM 733 N N . LYS A 1 95 ? -0.190 8.070 -3.468 1.00 82.81 95 LYS A N 1
ATOM 734 C CA . LYS A 1 95 ? -0.996 7.711 -2.290 1.00 82.81 95 LYS A CA 1
ATOM 735 C C . LYS A 1 95 ? -2.419 8.224 -2.449 1.00 82.81 95 LYS A C 1
ATOM 737 O O . LYS A 1 95 ? -2.668 9.174 -3.183 1.00 82.81 95 LYS A O 1
ATOM 742 N N . ALA A 1 96 ? -3.365 7.616 -1.740 1.00 86.69 96 ALA A N 1
ATOM 743 C CA . ALA A 1 96 ? -4.751 8.053 -1.777 1.00 86.69 96 ALA A CA 1
ATOM 744 C C . ALA A 1 96 ? -5.373 8.122 -0.383 1.00 86.69 96 ALA A C 1
ATOM 746 O O . ALA A 1 96 ? -5.112 7.274 0.469 1.00 86.69 96 ALA A O 1
ATOM 747 N N . ILE A 1 97 ? -6.227 9.122 -0.176 1.00 87.06 97 ILE A N 1
ATOM 748 C CA . ILE A 1 97 ? -7.068 9.262 1.014 1.00 87.06 97 ILE A CA 1
ATOM 749 C C . ILE A 1 97 ? -8.520 9.241 0.548 1.00 87.06 97 ILE A C 1
ATOM 751 O O . ILE A 1 97 ? -8.887 9.965 -0.377 1.00 87.06 97 ILE A O 1
ATOM 755 N N . ARG A 1 98 ? -9.355 8.419 1.188 1.00 90.56 98 ARG A N 1
ATOM 756 C CA . ARG A 1 98 ? -10.799 8.395 0.936 1.00 90.56 98 ARG A CA 1
ATOM 757 C C . ARG A 1 98 ? -11.522 9.173 2.031 1.00 90.56 98 ARG A C 1
ATOM 759 O O . ARG A 1 98 ? -11.308 8.926 3.215 1.00 90.56 98 ARG A O 1
ATOM 766 N N . LEU A 1 99 ? -12.382 10.095 1.622 1.00 91.69 99 LEU A N 1
ATOM 767 C CA . LEU A 1 99 ? -13.143 10.994 2.488 1.00 91.69 99 LEU A CA 1
ATOM 768 C C . LEU A 1 99 ? -14.625 10.965 2.082 1.00 91.69 99 LEU A C 1
ATOM 770 O O . LEU A 1 99 ? -14.939 10.558 0.966 1.00 91.69 99 LEU A O 1
ATOM 774 N N . PRO A 1 100 ? -15.562 11.415 2.925 1.00 93.31 100 PRO A N 1
ATOM 775 C CA . PRO A 1 100 ? -16.924 11.718 2.491 1.00 93.31 100 PRO A CA 1
ATOM 776 C C . PRO A 1 100 ? -16.945 12.758 1.360 1.00 93.31 100 PRO A C 1
ATOM 778 O O . PRO A 1 100 ? -16.150 13.698 1.372 1.00 93.31 100 PRO A O 1
ATOM 781 N N . SER A 1 101 ? -17.894 12.651 0.424 1.00 90.25 101 SER A N 1
ATOM 782 C CA . SER A 1 101 ? -18.026 13.574 -0.722 1.00 90.25 101 SER A CA 1
ATOM 783 C C . SER A 1 101 ? -18.219 15.045 -0.340 1.00 90.25 101 SER A C 1
ATOM 785 O O . SER A 1 101 ? -17.995 15.927 -1.168 1.00 90.25 101 SER A O 1
ATOM 787 N N . THR A 1 102 ? -18.668 15.305 0.889 1.00 92.44 102 THR A N 1
ATOM 788 C CA . THR A 1 102 ? -18.902 16.644 1.443 1.00 92.44 102 THR A CA 1
ATOM 789 C C . THR A 1 102 ? -17.626 17.325 1.930 1.00 92.44 102 THR A C 1
ATOM 791 O O . THR A 1 102 ? -17.644 18.531 2.171 1.00 92.44 102 THR A O 1
ATOM 794 N N . LEU A 1 103 ? -16.525 16.581 2.081 1.00 92.31 103 LEU A N 1
ATOM 795 C CA . LEU A 1 103 ? -15.239 17.118 2.508 1.00 92.31 103 LEU A CA 1
ATOM 796 C C . LEU A 1 103 ? -14.343 17.438 1.306 1.00 92.31 103 LEU A C 1
ATOM 798 O O . LEU A 1 103 ? -14.364 16.779 0.262 1.00 92.31 103 LEU A O 1
ATOM 802 N N . LEU A 1 104 ? -13.536 18.482 1.471 1.00 92.25 104 LEU A N 1
ATOM 803 C CA . LEU A 1 104 ? -12.486 18.839 0.526 1.00 92.25 104 LEU A CA 1
ATOM 804 C C . LEU A 1 104 ? -11.255 17.965 0.769 1.00 92.25 104 LEU A C 1
ATOM 806 O O . LEU A 1 104 ? -10.948 17.631 1.916 1.00 92.25 104 LEU A O 1
ATOM 810 N N . CYS A 1 105 ? -10.536 17.628 -0.301 1.00 91.25 105 CYS A N 1
ATOM 811 C CA . CYS A 1 105 ? -9.250 16.964 -0.171 1.00 91.25 105 CYS A CA 1
ATOM 812 C C . CYS A 1 105 ? -8.264 17.876 0.575 1.00 91.25 105 CYS A C 1
ATOM 814 O O . CYS A 1 105 ? -8.105 19.040 0.193 1.00 91.25 105 CYS A O 1
ATOM 816 N N . PRO A 1 106 ? -7.584 17.378 1.625 1.00 90.19 106 PRO A N 1
ATOM 817 C CA . PRO A 1 106 ? -6.473 18.089 2.237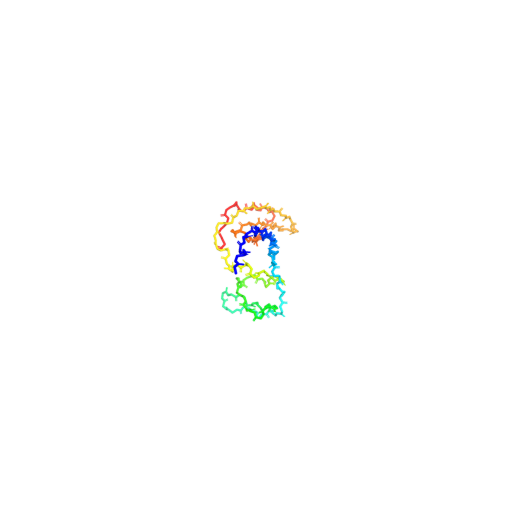 1.00 90.19 106 PRO A CA 1
ATOM 818 C C . PRO A 1 106 ? -5.460 18.457 1.161 1.00 90.19 106 PRO A C 1
ATOM 820 O O . PRO A 1 106 ? -5.106 17.608 0.357 1.00 90.19 106 PRO A O 1
ATOM 823 N N . LEU A 1 107 ? -4.982 19.695 1.119 1.00 83.44 107 LEU A N 1
ATOM 824 C CA . LEU A 1 107 ? -3.986 20.068 0.109 1.00 83.44 107 LEU A CA 1
ATOM 825 C C . LEU A 1 107 ? -2.641 19.389 0.382 1.00 83.44 107 LEU A C 1
ATOM 827 O O . LEU A 1 107 ? -1.981 18.917 -0.540 1.00 83.44 107 LEU A O 1
ATOM 831 N N . ASN A 1 108 ? -2.297 19.303 1.670 1.00 81.44 108 ASN A N 1
ATOM 832 C CA . ASN A 1 108 ? -0.975 18.937 2.150 1.00 81.44 108 ASN A CA 1
ATOM 833 C C . ASN A 1 108 ? -1.050 17.867 3.265 1.00 81.44 108 ASN A C 1
ATOM 835 O O . ASN A 1 108 ? -0.614 18.130 4.389 1.00 81.44 108 ASN A O 1
ATOM 839 N N . PRO A 1 109 ? -1.580 16.658 3.017 1.00 81.94 109 PRO A N 1
ATOM 840 C CA . PRO A 1 109 ? -1.544 15.589 4.011 1.00 81.94 109 PRO A CA 1
ATOM 841 C C . PRO A 1 109 ? -0.138 14.995 4.160 1.00 81.94 109 PRO A C 1
ATOM 843 O O . PRO A 1 109 ? 0.605 14.877 3.189 1.00 81.94 109 PRO A O 1
ATOM 846 N N . THR A 1 110 ? 0.215 14.589 5.376 1.00 81.38 110 THR A N 1
ATOM 847 C CA . THR A 1 110 ? 1.418 13.793 5.651 1.00 81.38 110 THR A CA 1
ATOM 848 C C . THR A 1 110 ? 1.081 12.304 5.642 1.00 81.38 110 THR A C 1
ATOM 850 O O . THR A 1 110 ? 0.081 11.912 6.251 1.00 81.38 110 THR A O 1
ATOM 853 N N . PHE A 1 111 ? 1.915 11.498 4.984 1.00 73.38 111 PHE A N 1
ATOM 854 C CA . PHE A 1 111 ? 1.804 10.034 4.887 1.00 73.38 111 PHE A CA 1
ATOM 855 C C . PHE A 1 111 ? 2.908 9.311 5.669 1.00 73.38 111 PHE A C 1
ATOM 857 O O . PHE A 1 111 ? 3.957 9.946 5.919 1.00 73.38 111 PHE A O 1
#